Protein AF-A0A1G2KRT1-F1 (afdb_monomer)

InterPro domains:
  IPR014509 Inner membrane protein YjdF-like [PF09997] (25-161)

Sequence (162 aa):
MSCAIIKQRHHSCRTFYFNVFAETRTMHFPTKEKPTISTIGVMLGLLLGVHFIAVATDAYREIIWIDIPIHLLGGLIMGSAFLWYARRWLPKIRHESKRMVFILLLLGWTALLGVSFEFFEFSYDHLIATPYGWQKAQLGNADTMKDLLDDLLGGLLVLVIF

Foldseek 3Di:
DDDDDDDDDDDDDDPPPPPVPPPQDQDPQPCLDAQDPVNLVVLVVVLVVLVVVCVVVVVVVVVVCSLLVSLLSLLLSQLSVVRNCCVVPVVCCNGPPGPVVNLVVLLVSLLVVLVVVVVVQVCCCVVPCVVPVHDGPDPDDVSSVVSSVSSSNSSVVNSVND

Mean predicted aligned error: 10.06 Å

Radius of gyration: 24.12 Å; Cα contacts (8 Å, |Δi|>4): 143; chains: 1; bounding box: 70×46×64 Å

Solvent-accessible surface area (backbone atoms only — not comparable to full-atom values): 9349 Å² total; per-residue (Å²): 134,82,89,81,92,89,80,84,88,84,82,89,90,80,81,79,83,63,72,86,70,73,80,71,72,72,72,77,74,74,73,50,61,71,63,44,73,65,58,46,50,51,53,49,52,51,51,52,53,52,50,51,52,30,64,77,66,50,33,69,76,77,39,81,62,61,54,55,61,50,27,25,48,48,9,26,45,44,21,34,50,47,54,39,48,36,63,75,75,34,53,61,60,65,65,71,44,54,70,68,58,49,51,50,52,43,46,50,52,18,45,53,53,40,54,52,48,54,50,48,32,52,46,43,28,65,72,44,12,61,77,72,71,46,81,60,72,67,88,42,74,74,48,55,57,46,44,48,48,31,15,40,53,13,20,54,47,33,75,76,63,58

Structure (mmCIF, N/CA/C/O backbone):
data_AF-A0A1G2KRT1-F1
#
_entry.id   AF-A0A1G2KRT1-F1
#
loop_
_atom_site.group_PDB
_atom_site.id
_atom_site.type_symbol
_atom_site.label_atom_id
_atom_site.label_alt_id
_atom_site.label_comp_id
_atom_site.label_asym_id
_atom_site.label_entity_id
_atom_site.label_seq_id
_atom_site.pdbx_PDB_ins_code
_atom_site.Cartn_x
_atom_site.Cartn_y
_atom_site.Cartn_z
_atom_site.occupancy
_atom_site.B_iso_or_equiv
_atom_site.auth_seq_id
_atom_site.auth_comp_id
_atom_site.auth_asym_id
_atom_site.auth_atom_id
_atom_site.pdbx_PDB_model_num
ATOM 1 N N . MET A 1 1 ? -50.940 30.278 45.885 1.00 38.25 1 MET A N 1
ATOM 2 C CA . MET A 1 1 ? -49.886 31.097 45.249 1.00 38.25 1 MET A CA 1
ATOM 3 C C . MET A 1 1 ? -50.089 31.049 43.738 1.00 38.25 1 MET A C 1
ATOM 5 O O . MET A 1 1 ? -50.309 29.965 43.221 1.00 38.25 1 MET A O 1
ATOM 9 N N . SER A 1 2 ? -50.131 32.240 43.131 1.00 33.06 2 SER A N 1
ATOM 10 C CA . SER A 1 2 ? -50.197 32.691 41.720 1.00 33.06 2 SER A CA 1
ATOM 11 C C . SER A 1 2 ? -49.917 31.673 40.587 1.00 33.06 2 SER A C 1
ATOM 13 O O . SER A 1 2 ? -49.030 30.845 40.731 1.00 33.06 2 SER A O 1
ATOM 15 N N . CYS A 1 3 ? -50.712 31.616 39.496 1.00 29.11 3 CYS A N 1
ATOM 16 C CA . CYS A 1 3 ? -50.698 32.483 38.276 1.00 29.11 3 CYS A CA 1
ATOM 17 C C . CYS A 1 3 ? -49.359 32.353 37.496 1.00 29.11 3 CYS A C 1
ATOM 19 O O . CYS A 1 3 ? -48.329 32.527 38.128 1.00 29.11 3 CYS A O 1
ATOM 21 N N . ALA A 1 4 ? -49.203 32.078 36.188 1.00 40.69 4 ALA A N 1
ATOM 22 C CA . ALA A 1 4 ? -50.030 32.042 34.968 1.00 40.69 4 ALA A CA 1
ATOM 23 C C . ALA A 1 4 ? -49.302 31.164 33.895 1.00 40.69 4 ALA A C 1
ATOM 25 O O . ALA A 1 4 ? -48.088 31.017 33.967 1.00 40.69 4 ALA A O 1
ATOM 26 N N . ILE A 1 5 ? -49.993 30.394 33.038 1.00 43.25 5 ILE A N 1
ATOM 27 C CA . ILE A 1 5 ? -50.306 30.619 31.594 1.00 43.25 5 ILE A CA 1
ATOM 28 C C . ILE A 1 5 ? -49.118 30.980 30.671 1.00 43.25 5 ILE A C 1
ATOM 30 O O . ILE A 1 5 ? -48.457 31.983 30.900 1.00 43.25 5 ILE A O 1
ATOM 34 N N . ILE A 1 6 ? -48.977 30.209 29.570 1.00 36.84 6 ILE A N 1
ATOM 35 C CA . ILE A 1 6 ? -48.701 30.559 28.140 1.00 36.84 6 ILE A CA 1
ATOM 36 C C . ILE A 1 6 ? -47.965 29.352 27.497 1.00 36.84 6 ILE A C 1
ATOM 38 O O . ILE A 1 6 ? -47.044 28.829 28.102 1.00 36.84 6 ILE A O 1
ATOM 42 N N . LYS A 1 7 ? -48.182 28.841 26.276 1.00 37.03 7 LYS A N 1
ATOM 43 C CA . LYS A 1 7 ? -49.213 28.864 25.224 1.00 37.03 7 LYS A CA 1
ATOM 44 C C . LYS A 1 7 ? -48.624 27.998 24.079 1.00 37.03 7 LYS A C 1
ATOM 46 O O . LYS A 1 7 ? -47.452 28.148 23.775 1.00 37.03 7 LYS A O 1
ATOM 51 N N . GLN A 1 8 ? -49.455 27.165 23.439 1.00 37.16 8 GLN A N 1
ATOM 52 C CA . GLN A 1 8 ? -49.357 26.670 22.042 1.00 37.16 8 GLN A CA 1
ATOM 53 C C . GLN A 1 8 ? -48.142 25.816 21.606 1.00 37.16 8 GLN A C 1
ATOM 55 O O . GLN A 1 8 ? -47.006 26.254 21.546 1.00 37.16 8 GLN A O 1
ATOM 60 N N . ARG A 1 9 ? -48.387 24.534 21.289 1.00 40.78 9 ARG A N 1
ATOM 61 C CA . ARG A 1 9 ? -48.596 24.007 19.915 1.00 40.78 9 ARG A CA 1
ATOM 62 C C . ARG A 1 9 ? -47.456 24.338 18.943 1.00 40.78 9 ARG A C 1
ATOM 64 O O . ARG A 1 9 ? -47.491 25.386 18.326 1.00 40.78 9 ARG A O 1
ATOM 71 N N . HIS A 1 10 ? -46.599 23.351 18.687 1.00 36.69 10 HIS A N 1
ATOM 72 C CA . HIS A 1 10 ? -46.226 22.930 17.330 1.00 36.69 10 HIS A CA 1
ATOM 73 C C . HIS A 1 10 ? -45.806 21.452 17.374 1.00 36.69 10 HIS A C 1
ATOM 75 O O . HIS A 1 10 ? -44.652 21.104 17.609 1.00 36.69 10 HIS A O 1
ATOM 81 N N . HIS A 1 11 ? -46.788 20.568 17.188 1.00 41.34 11 HIS A N 1
ATOM 82 C CA . HIS A 1 11 ? -46.534 19.190 16.786 1.00 41.34 11 HIS A CA 1
ATOM 83 C C . HIS A 1 11 ? -46.047 19.163 15.332 1.00 41.34 11 HIS A C 1
ATOM 85 O O . HIS A 1 11 ? -46.501 19.953 14.508 1.00 41.34 11 HIS A O 1
ATOM 91 N N . SER A 1 12 ? -45.245 18.139 15.031 1.00 47.38 12 SER A N 1
ATOM 92 C CA . SER A 1 12 ? -45.216 17.461 13.731 1.00 47.38 12 SER A CA 1
ATOM 93 C C . SER A 1 12 ? -44.427 18.126 12.597 1.00 47.38 12 SER A C 1
ATOM 95 O O . SER A 1 12 ? -45.031 18.618 11.654 1.00 47.38 12 SER A O 1
ATOM 97 N N . CYS A 1 13 ? -43.085 18.053 12.637 1.00 37.62 13 CYS A N 1
ATOM 98 C CA . CYS A 1 13 ? -42.272 17.807 11.422 1.00 37.62 13 CYS A CA 1
ATOM 99 C C . CYS A 1 13 ? -40.768 17.527 11.682 1.00 37.62 13 CYS A C 1
ATOM 101 O O . CYS A 1 13 ? -39.912 18.015 10.949 1.00 37.62 13 CYS A O 1
ATOM 103 N N . ARG A 1 14 ? -40.381 16.789 12.737 1.00 36.84 14 ARG A N 1
ATOM 104 C CA . ARG A 1 14 ? -38.947 16.472 12.970 1.00 36.84 14 ARG A CA 1
ATOM 105 C C . ARG A 1 14 ? -38.623 15.040 13.385 1.00 36.84 14 ARG A C 1
ATOM 107 O O . ARG A 1 14 ? -37.474 14.746 13.690 1.00 36.84 14 ARG A O 1
ATOM 114 N N . THR A 1 15 ? -39.594 14.134 13.329 1.00 41.06 15 THR A N 1
ATOM 115 C CA . THR A 1 15 ? -39.438 12.776 13.880 1.00 41.06 15 THR A CA 1
ATOM 116 C C . THR A 1 15 ? -39.405 11.671 12.822 1.00 41.06 15 THR A C 1
ATOM 118 O O . THR A 1 15 ? -39.540 10.506 13.174 1.00 41.06 15 THR A O 1
ATOM 121 N N . PHE A 1 16 ? -39.215 12.003 11.537 1.00 38.75 16 PHE A N 1
ATOM 122 C CA . PHE A 1 16 ? -39.175 10.993 10.465 1.00 38.75 16 PHE A CA 1
ATOM 123 C C . PHE A 1 16 ? -37.789 10.773 9.832 1.00 38.75 16 PHE A C 1
ATOM 125 O O . PHE A 1 16 ? -37.562 9.736 9.226 1.00 38.75 16 PHE A O 1
ATOM 132 N N . TYR A 1 17 ? -36.819 11.670 10.042 1.00 37.38 17 TYR A N 1
ATOM 133 C CA . TYR A 1 17 ? -35.454 11.494 9.510 1.00 37.38 17 TYR A CA 1
ATOM 134 C C . TYR A 1 17 ? -34.442 10.936 10.524 1.00 37.38 17 TYR A C 1
ATOM 136 O O . TYR A 1 17 ? -33.309 10.643 10.157 1.00 37.38 17 TYR A O 1
ATOM 144 N N . PHE A 1 18 ? -34.833 10.747 11.788 1.00 38.56 18 PHE A N 1
ATOM 145 C CA . PHE A 1 18 ? -33.914 10.316 12.853 1.00 38.56 18 PHE A CA 1
ATOM 146 C C . PHE A 1 18 ? -33.992 8.829 13.227 1.00 38.56 18 PHE A C 1
ATOM 148 O O . PHE A 1 18 ? -33.171 8.366 14.012 1.00 38.56 18 PHE A O 1
ATOM 155 N N . ASN A 1 19 ? -34.911 8.061 12.634 1.00 34.38 19 ASN A N 1
ATOM 156 C CA . ASN A 1 19 ? -35.150 6.669 13.041 1.00 34.38 19 ASN A CA 1
ATOM 157 C C . ASN A 1 19 ? -34.517 5.605 12.128 1.00 34.38 19 ASN A C 1
ATOM 159 O O . ASN A 1 19 ? -34.630 4.425 12.427 1.00 34.38 19 ASN A O 1
ATOM 163 N N . VAL A 1 20 ? -33.786 5.987 11.071 1.00 42.75 20 VAL A N 1
ATOM 164 C CA . VAL A 1 20 ? -33.000 5.027 10.257 1.00 42.75 20 VAL A CA 1
ATOM 165 C C . VAL A 1 20 ? -31.581 4.809 10.821 1.00 42.75 20 VAL A C 1
ATOM 167 O O . VAL A 1 20 ? -30.892 3.872 10.439 1.00 42.75 20 VAL A O 1
ATOM 170 N N . PHE A 1 21 ? -31.134 5.627 11.783 1.00 45.91 21 PHE A N 1
ATOM 171 C CA . PHE A 1 21 ? -29.760 5.589 12.314 1.00 45.91 21 PHE A CA 1
ATOM 172 C C . PHE A 1 21 ? -29.647 5.235 13.806 1.00 45.91 21 PHE A C 1
ATOM 174 O O . PHE A 1 21 ? -28.546 5.299 14.356 1.00 45.91 21 PHE A O 1
ATOM 181 N N . ALA A 1 22 ? -30.755 4.876 14.459 1.00 40.44 22 ALA A N 1
ATOM 182 C CA . ALA A 1 22 ? -30.826 4.693 15.912 1.00 40.44 22 ALA A CA 1
ATOM 183 C C . ALA A 1 22 ? -30.476 3.277 16.405 1.00 40.44 22 ALA A C 1
ATOM 185 O O . ALA A 1 22 ? -30.554 3.018 17.601 1.00 40.44 22 ALA A O 1
ATOM 186 N N . GLU A 1 23 ? -30.037 2.374 15.526 1.00 43.69 23 GLU A N 1
ATOM 187 C CA . GLU A 1 23 ? -29.617 1.023 15.916 1.00 43.69 23 GLU A CA 1
ATOM 188 C C . GLU A 1 23 ? -28.115 0.823 15.688 1.00 43.69 23 GLU A C 1
ATOM 190 O O . GLU A 1 23 ? -27.640 -0.097 15.024 1.00 43.69 23 GLU A O 1
ATOM 195 N N . THR A 1 24 ? -27.316 1.744 16.227 1.00 48.59 24 THR A N 1
ATOM 196 C CA . THR A 1 24 ? -25.866 1.571 16.301 1.00 48.59 24 THR A CA 1
ATOM 197 C C . THR A 1 24 ? -25.556 0.627 17.452 1.00 48.59 24 THR A C 1
ATOM 199 O O . THR A 1 24 ? -25.358 1.070 18.583 1.00 48.59 24 THR A O 1
ATOM 202 N N . ARG A 1 25 ? -25.477 -0.681 17.167 1.00 53.25 25 ARG A N 1
ATOM 203 C CA . ARG A 1 25 ? -24.698 -1.589 18.018 1.00 53.25 25 ARG A CA 1
ATOM 204 C C . ARG A 1 25 ? -23.321 -0.959 18.198 1.00 53.25 25 ARG A C 1
ATOM 206 O O . ARG A 1 25 ? -22.596 -0.772 17.218 1.00 53.25 25 ARG A O 1
ATOM 213 N N . THR A 1 26 ? -22.974 -0.618 19.434 1.00 48.28 26 THR A N 1
ATOM 214 C CA . THR A 1 26 ? -21.586 -0.366 19.807 1.00 48.28 26 THR A CA 1
ATOM 215 C C . THR A 1 26 ? -20.787 -1.581 19.362 1.00 48.28 26 THR A C 1
ATOM 217 O O . THR A 1 26 ? -21.164 -2.731 19.604 1.00 48.28 26 THR A O 1
ATOM 220 N N . MET A 1 27 ? -19.750 -1.340 18.568 1.00 49.41 27 MET A N 1
ATOM 221 C CA . MET A 1 27 ? -19.078 -2.426 17.882 1.00 49.41 27 MET A CA 1
ATOM 222 C C . MET A 1 27 ? -18.187 -3.164 18.879 1.00 49.41 27 MET A C 1
ATOM 224 O O . MET A 1 27 ? -17.077 -2.736 19.191 1.00 49.41 27 MET A O 1
ATOM 228 N N . HIS A 1 28 ? -18.684 -4.287 19.392 1.00 49.28 28 HIS A N 1
ATOM 229 C CA . HIS A 1 28 ? -17.855 -5.276 20.059 1.00 49.28 28 HIS A CA 1
ATOM 230 C C . HIS A 1 28 ? -17.168 -6.097 18.964 1.00 49.28 28 HIS A C 1
ATOM 232 O O . HIS A 1 28 ? -17.716 -7.087 18.486 1.00 49.28 28 HIS A O 1
ATOM 238 N N . PHE A 1 29 ? -16.018 -5.622 18.479 1.00 54.03 29 PHE A N 1
ATOM 239 C CA . PHE A 1 29 ? -15.203 -6.397 17.543 1.00 54.03 29 PHE A CA 1
ATOM 240 C C . PHE A 1 29 ? -14.779 -7.704 18.232 1.00 54.03 29 PHE A C 1
ATOM 242 O O . PHE A 1 29 ? -14.092 -7.624 19.257 1.00 54.03 29 PHE A O 1
ATOM 249 N N . PRO A 1 30 ? -15.185 -8.883 17.723 1.00 46.28 30 PRO A N 1
ATOM 250 C CA . PRO A 1 30 ? -14.723 -10.155 18.256 1.00 46.28 30 PRO A CA 1
ATOM 251 C C . PRO A 1 30 ? -13.211 -10.225 18.046 1.00 46.28 30 PRO A C 1
ATOM 253 O O . PRO A 1 30 ? -12.725 -10.162 16.924 1.00 46.28 30 PRO A O 1
ATOM 256 N N . THR A 1 31 ? -12.458 -10.277 19.140 1.00 51.34 31 THR A N 1
ATOM 257 C CA . THR A 1 31 ? -10.996 -10.204 19.136 1.00 51.34 31 THR A CA 1
ATOM 258 C C . THR A 1 31 ? -10.390 -11.517 18.640 1.00 51.34 31 THR A C 1
ATOM 260 O O . THR A 1 31 ? -9.968 -12.344 19.451 1.00 51.34 31 THR A O 1
ATOM 263 N N . LYS A 1 32 ? -10.342 -11.726 17.323 1.00 60.66 32 LYS A N 1
ATOM 264 C CA . LYS A 1 32 ? -9.435 -12.702 16.707 1.00 60.66 32 LYS A CA 1
ATOM 265 C C . LYS A 1 32 ? -8.027 -12.105 16.720 1.00 60.66 32 LYS A C 1
ATOM 267 O O . LYS A 1 32 ? -7.570 -11.533 15.752 1.00 60.66 32 LYS A O 1
ATOM 272 N N . GLU A 1 33 ? -7.367 -12.166 17.873 1.00 75.25 33 GLU A N 1
ATOM 273 C CA . GLU A 1 33 ? -6.026 -11.597 18.074 1.00 75.25 33 GLU A CA 1
ATOM 274 C C . GLU A 1 33 ? -5.914 -10.104 17.684 1.00 75.25 33 GLU A C 1
ATOM 276 O O . GLU A 1 33 ? -6.888 -9.410 17.402 1.00 75.25 33 GLU A O 1
ATOM 281 N N . LYS A 1 34 ? -4.742 -9.500 17.857 1.00 83.62 34 LYS A N 1
ATOM 282 C CA . LYS A 1 34 ? -4.539 -8.064 17.629 1.00 83.62 34 LYS A CA 1
ATOM 283 C C . LYS A 1 34 ? -3.239 -7.896 16.857 1.00 83.62 34 LYS A C 1
ATOM 285 O O . LYS A 1 34 ? -2.266 -8.522 17.273 1.00 83.62 34 LYS A O 1
ATOM 290 N N . PRO A 1 35 ? -3.167 -7.030 15.828 1.00 90.62 35 PRO A N 1
ATOM 291 C CA . PRO A 1 35 ? -1.891 -6.772 15.192 1.00 90.62 35 PRO A CA 1
ATOM 292 C C . PRO A 1 35 ? -0.972 -6.117 16.225 1.00 90.62 35 PRO A C 1
ATOM 294 O O . PRO A 1 35 ? -1.324 -5.125 16.874 1.00 90.62 35 PRO A O 1
ATOM 297 N N . THR A 1 36 ? 0.188 -6.728 16.419 1.00 93.25 36 THR A N 1
ATOM 298 C CA . THR A 1 36 ? 1.280 -6.208 17.239 1.00 93.25 36 THR A CA 1
ATOM 299 C C . THR A 1 36 ? 2.323 -5.565 16.332 1.00 93.25 36 THR A C 1
ATOM 301 O O . THR A 1 36 ? 2.346 -5.797 15.124 1.00 93.25 36 THR A O 1
ATOM 304 N N . ILE A 1 37 ? 3.227 -4.769 16.905 1.00 93.81 37 ILE A N 1
ATOM 305 C CA . ILE A 1 37 ? 4.329 -4.200 16.122 1.00 93.81 37 ILE A CA 1
ATOM 306 C C . ILE A 1 37 ? 5.220 -5.300 15.524 1.00 93.81 37 ILE A C 1
ATOM 308 O O . ILE A 1 37 ? 5.692 -5.165 14.401 1.00 93.81 37 ILE A O 1
ATOM 312 N N . SER A 1 38 ? 5.381 -6.423 16.232 1.00 95.44 38 SER A N 1
ATOM 313 C CA . SER A 1 38 ? 6.145 -7.578 15.762 1.00 95.44 38 SER A CA 1
ATOM 314 C C . SER A 1 38 ? 5.477 -8.262 14.573 1.00 95.44 38 SER A C 1
ATOM 316 O O . SER A 1 38 ? 6.157 -8.550 13.596 1.00 95.44 38 SER A O 1
ATOM 318 N N . THR A 1 39 ? 4.155 -8.476 14.603 1.00 94.50 39 THR A N 1
ATOM 319 C CA . THR A 1 39 ? 3.440 -9.076 13.459 1.00 94.50 39 THR A CA 1
ATOM 320 C C . THR A 1 39 ? 3.510 -8.176 12.229 1.00 94.50 39 THR A C 1
ATOM 322 O O . THR A 1 39 ? 3.776 -8.664 11.137 1.00 94.50 39 THR A O 1
ATOM 325 N N . ILE A 1 40 ? 3.353 -6.858 12.411 1.00 96.94 40 ILE A N 1
ATOM 326 C CA . ILE A 1 40 ? 3.503 -5.874 11.328 1.00 96.94 40 ILE A CA 1
ATOM 327 C C . ILE A 1 40 ? 4.933 -5.911 10.771 1.00 96.94 40 ILE A C 1
ATOM 329 O O . ILE A 1 40 ? 5.115 -5.955 9.559 1.00 96.94 40 ILE A O 1
ATOM 333 N N . GLY A 1 41 ? 5.944 -5.946 11.644 1.00 97.62 41 GLY A N 1
ATOM 334 C CA . GLY A 1 41 ? 7.350 -6.023 11.247 1.00 97.62 41 GLY A CA 1
ATOM 335 C C . GLY A 1 41 ? 7.691 -7.295 10.467 1.00 97.62 41 GLY A C 1
ATOM 336 O O . GLY A 1 41 ? 8.406 -7.218 9.475 1.00 97.62 41 GLY A O 1
ATOM 337 N N . VAL A 1 42 ? 7.143 -8.450 10.861 1.00 97.25 42 VAL A N 1
ATOM 338 C CA . VAL A 1 42 ? 7.312 -9.713 10.121 1.00 97.25 42 VAL A CA 1
ATOM 339 C C . VAL A 1 42 ? 6.685 -9.619 8.732 1.00 97.25 42 VAL A C 1
ATOM 341 O O . VAL A 1 42 ? 7.338 -9.959 7.751 1.00 97.25 42 VAL A O 1
ATOM 344 N N . MET A 1 43 ? 5.450 -9.123 8.630 1.00 97.50 43 MET A N 1
ATOM 345 C CA . MET A 1 43 ? 4.772 -8.955 7.340 1.00 97.50 43 MET A CA 1
ATOM 346 C C . MET A 1 43 ? 5.531 -7.993 6.422 1.00 97.50 43 MET A C 1
ATOM 348 O O . MET A 1 43 ? 5.713 -8.294 5.247 1.00 97.50 43 MET A O 1
ATOM 352 N N . LEU A 1 44 ? 6.027 -6.876 6.965 1.00 97.88 44 LEU A N 1
ATOM 353 C CA . LEU A 1 44 ? 6.847 -5.924 6.219 1.00 97.88 44 LEU A CA 1
ATOM 354 C C . LEU A 1 44 ? 8.166 -6.552 5.757 1.00 97.88 44 LEU A C 1
ATOM 356 O O . LEU A 1 44 ? 8.545 -6.381 4.606 1.00 97.88 44 LEU A O 1
ATOM 360 N N . GLY A 1 45 ? 8.845 -7.310 6.621 1.00 97.88 45 GLY A N 1
ATOM 361 C CA . GLY A 1 45 ? 10.065 -8.028 6.249 1.00 97.88 45 GLY A CA 1
ATOM 362 C C . GLY A 1 45 ? 9.834 -9.032 5.116 1.00 97.88 45 GLY A C 1
ATOM 363 O O . GLY A 1 45 ? 10.643 -9.105 4.194 1.00 97.88 45 GLY A O 1
ATOM 364 N N . LEU A 1 46 ? 8.710 -9.757 5.147 1.00 97.25 46 LEU A N 1
ATOM 365 C CA . LEU A 1 46 ? 8.310 -10.662 4.066 1.00 97.25 46 LEU A CA 1
ATOM 366 C C . LEU A 1 46 ? 8.030 -9.903 2.764 1.00 97.25 46 LEU A C 1
ATOM 368 O O . LEU A 1 46 ? 8.565 -10.288 1.728 1.00 97.25 46 LEU A O 1
ATOM 372 N N . LEU A 1 47 ? 7.252 -8.816 2.820 1.00 97.56 47 LEU A N 1
ATOM 373 C CA . LEU A 1 47 ? 6.958 -7.980 1.652 1.00 97.56 47 LEU A CA 1
ATOM 374 C C . LEU A 1 47 ? 8.246 -7.452 1.017 1.00 97.56 47 LEU A C 1
ATOM 376 O O . LEU A 1 47 ? 8.455 -7.639 -0.176 1.00 97.56 47 LEU A O 1
ATOM 380 N N . LEU A 1 48 ? 9.134 -6.849 1.813 1.00 97.25 48 LEU A N 1
ATOM 381 C CA . LEU A 1 48 ? 10.395 -6.288 1.322 1.00 97.25 48 LEU A CA 1
ATOM 382 C C . LEU A 1 48 ? 11.319 -7.366 0.748 1.00 97.25 48 LEU A C 1
ATOM 384 O O . LEU A 1 48 ? 11.970 -7.132 -0.266 1.00 97.25 48 LEU A O 1
ATOM 388 N N . GLY A 1 49 ? 11.363 -8.549 1.369 1.00 97.44 49 GLY A N 1
ATOM 389 C CA . GLY A 1 49 ? 12.129 -9.682 0.857 1.00 97.44 49 GLY A CA 1
ATOM 390 C C . GLY A 1 49 ? 11.632 -10.148 -0.512 1.00 97.44 49 GLY A C 1
ATOM 391 O O . GLY A 1 49 ? 12.433 -10.311 -1.430 1.00 97.44 49 GLY A O 1
ATOM 392 N N . VAL A 1 50 ? 10.314 -10.314 -0.670 1.00 96.06 50 VAL A N 1
ATOM 393 C CA . VAL A 1 50 ? 9.702 -10.700 -1.951 1.00 96.06 50 VAL A CA 1
ATOM 394 C C . VAL A 1 50 ? 9.893 -9.605 -3.001 1.00 96.06 50 VAL A C 1
ATOM 396 O O . VAL A 1 50 ? 10.322 -9.916 -4.107 1.00 96.06 50 VAL A O 1
ATOM 399 N N . HIS A 1 51 ? 9.657 -8.338 -2.649 1.00 94.62 51 HIS A N 1
ATOM 400 C CA . HIS A 1 51 ? 9.857 -7.193 -3.540 1.00 94.62 51 HIS A CA 1
ATOM 401 C C . HIS A 1 51 ? 11.304 -7.113 -4.043 1.00 94.62 51 HIS A C 1
ATOM 403 O O . HIS A 1 51 ? 11.534 -7.010 -5.244 1.00 94.62 51 HIS A O 1
ATOM 409 N N . PHE A 1 52 ? 12.294 -7.241 -3.152 1.00 96.12 52 PHE A N 1
ATOM 410 C CA . PHE A 1 52 ? 13.706 -7.214 -3.538 1.00 96.12 52 PHE A CA 1
ATOM 411 C C . PHE A 1 52 ? 14.054 -8.327 -4.534 1.00 96.12 52 PHE A C 1
ATOM 413 O O . PHE A 1 52 ? 14.732 -8.076 -5.529 1.00 96.12 52 PHE A O 1
ATOM 420 N N . ILE A 1 53 ? 13.566 -9.550 -4.295 1.00 96.06 53 ILE A N 1
ATOM 421 C CA . ILE A 1 53 ? 13.757 -10.676 -5.219 1.00 96.06 53 ILE A CA 1
ATOM 422 C C . ILE A 1 53 ? 13.064 -10.391 -6.556 1.00 96.06 53 ILE A C 1
ATOM 424 O O . ILE A 1 53 ? 13.663 -10.619 -7.607 1.00 96.06 53 ILE A O 1
ATOM 428 N N . ALA A 1 54 ? 11.835 -9.872 -6.529 1.00 94.31 54 ALA A N 1
ATOM 429 C CA . ALA A 1 54 ? 11.060 -9.576 -7.726 1.00 94.31 54 ALA A CA 1
ATOM 430 C C . ALA A 1 54 ? 11.724 -8.500 -8.599 1.00 94.31 54 ALA A C 1
ATOM 432 O O . ALA A 1 54 ? 11.807 -8.676 -9.810 1.00 94.31 54 ALA A O 1
ATOM 433 N N . VAL A 1 55 ? 12.284 -7.444 -7.997 1.00 92.44 55 VAL A N 1
ATOM 434 C CA . VAL A 1 55 ? 13.080 -6.436 -8.717 1.00 92.44 55 VAL A CA 1
ATOM 435 C C . VAL A 1 55 ? 14.369 -7.048 -9.272 1.00 92.44 55 VAL A C 1
ATOM 437 O O . VAL A 1 55 ? 14.684 -6.861 -10.443 1.00 92.44 55 VAL A O 1
ATOM 440 N N . ALA A 1 56 ? 15.110 -7.817 -8.467 1.00 94.31 56 ALA A N 1
ATOM 441 C CA . ALA A 1 56 ? 16.389 -8.402 -8.881 1.00 94.31 56 ALA A CA 1
ATOM 442 C C . ALA A 1 56 ? 16.267 -9.430 -10.022 1.00 94.31 56 ALA A C 1
ATOM 444 O O . ALA A 1 56 ? 17.254 -9.715 -10.699 1.00 94.31 56 ALA A O 1
ATOM 445 N N . THR A 1 57 ? 15.077 -10.000 -10.213 1.00 94.12 57 THR A N 1
ATOM 446 C CA . THR A 1 57 ? 14.783 -11.016 -11.236 1.00 94.12 57 THR A CA 1
ATOM 447 C C . THR A 1 57 ? 13.868 -10.511 -12.352 1.00 94.12 57 THR A C 1
ATOM 449 O O . THR A 1 57 ? 13.491 -11.302 -13.205 1.00 94.12 57 THR A O 1
ATOM 452 N N . ASP A 1 58 ? 13.508 -9.221 -12.355 1.00 90.88 58 ASP A N 1
ATOM 453 C CA . ASP A 1 58 ? 12.531 -8.616 -13.282 1.00 90.88 58 ASP A CA 1
ATOM 454 C C . ASP A 1 58 ? 11.148 -9.312 -13.275 1.00 90.88 58 ASP A C 1
ATOM 456 O O . ASP A 1 58 ? 10.356 -9.223 -14.217 1.00 90.88 58 ASP A O 1
ATOM 460 N N . ALA A 1 59 ? 10.814 -9.993 -12.171 1.00 91.88 59 ALA A N 1
ATOM 461 C CA . ALA A 1 59 ? 9.603 -10.800 -12.038 1.00 91.88 59 ALA A CA 1
ATOM 462 C C . ALA A 1 59 ? 8.315 -9.977 -12.165 1.00 91.88 59 ALA A C 1
ATOM 464 O O . ALA A 1 59 ? 7.291 -10.524 -12.560 1.00 91.88 59 ALA A O 1
ATOM 465 N N . TYR A 1 60 ? 8.358 -8.673 -11.879 1.00 90.19 60 TYR A N 1
ATOM 466 C CA . TYR A 1 60 ? 7.226 -7.767 -12.099 1.00 90.19 60 TYR A CA 1
ATOM 467 C C . TYR A 1 60 ? 6.777 -7.714 -13.566 1.00 90.19 60 TYR A C 1
ATOM 469 O O . TYR A 1 60 ? 5.600 -7.505 -13.845 1.00 90.19 60 TYR A O 1
ATOM 477 N N . ARG A 1 61 ? 7.687 -7.957 -14.517 1.00 87.56 61 ARG A N 1
ATOM 478 C CA . ARG A 1 61 ? 7.377 -7.974 -15.955 1.00 87.56 61 ARG A CA 1
ATOM 479 C C . ARG A 1 61 ? 7.106 -9.377 -16.479 1.00 87.56 61 ARG A C 1
ATOM 481 O O . ARG A 1 61 ? 6.291 -9.547 -17.383 1.00 87.56 61 ARG A O 1
ATOM 488 N N . GLU A 1 62 ? 7.786 -10.377 -15.925 1.00 89.62 62 GLU A N 1
ATOM 489 C CA . GLU A 1 62 ? 7.671 -11.769 -16.374 1.00 89.62 62 GLU A CA 1
ATOM 490 C C . GLU A 1 62 ? 6.474 -12.503 -15.749 1.00 89.62 62 GLU A C 1
ATOM 492 O O . GLU A 1 62 ? 5.854 -13.360 -16.381 1.00 89.62 62 GLU A O 1
ATOM 497 N N . ILE A 1 63 ? 6.122 -12.158 -14.509 1.00 89.94 63 ILE A N 1
ATOM 498 C CA . ILE A 1 63 ? 5.094 -12.818 -13.703 1.00 89.94 63 ILE A CA 1
ATOM 499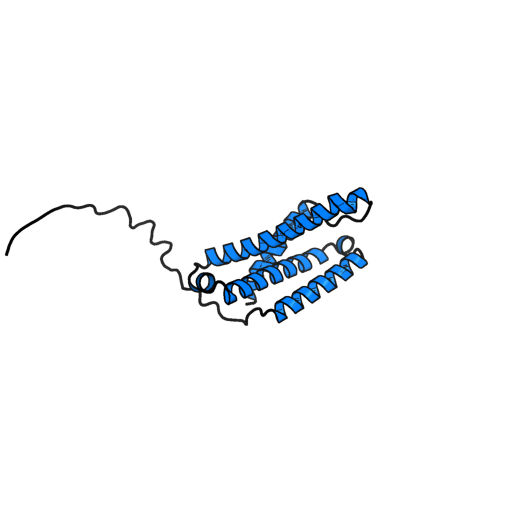 C C . ILE A 1 63 ? 4.014 -11.791 -13.352 1.00 89.94 63 ILE A C 1
ATOM 501 O O . ILE A 1 63 ? 3.927 -11.306 -12.230 1.00 89.94 63 ILE A O 1
ATOM 505 N N . ILE A 1 64 ? 3.133 -11.511 -14.314 1.00 79.50 64 ILE A N 1
ATOM 506 C CA . ILE A 1 64 ? 2.108 -10.443 -14.267 1.00 79.50 64 ILE A CA 1
ATOM 507 C C . ILE A 1 64 ? 1.147 -10.466 -13.062 1.00 79.50 64 ILE A C 1
ATOM 509 O O . ILE A 1 64 ? 0.357 -9.544 -12.881 1.00 79.50 64 ILE A O 1
ATOM 513 N N . TRP A 1 65 ? 1.123 -11.547 -12.278 1.00 90.19 65 TRP A N 1
ATOM 514 C CA . TRP A 1 65 ? 0.259 -11.664 -11.105 1.00 90.19 65 TRP A CA 1
ATOM 515 C C . TRP A 1 65 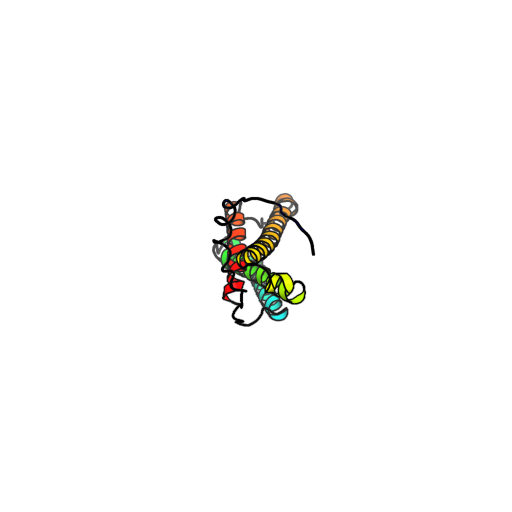? 0.991 -11.423 -9.787 1.00 90.19 65 TRP A C 1
ATOM 517 O O . TRP A 1 65 ? 0.295 -11.305 -8.787 1.00 90.19 65 TRP A O 1
ATOM 527 N N . ILE A 1 66 ? 2.334 -11.366 -9.757 1.00 93.00 66 ILE A N 1
ATOM 528 C CA . ILE A 1 66 ? 3.118 -11.224 -8.512 1.00 93.00 66 ILE A CA 1
ATOM 529 C C . ILE A 1 66 ? 2.834 -9.908 -7.789 1.00 93.00 66 ILE A C 1
ATOM 531 O O . ILE A 1 66 ? 2.949 -9.821 -6.571 1.00 93.00 66 ILE A O 1
ATOM 535 N N . ASP A 1 67 ? 2.411 -8.914 -8.550 1.00 93.06 67 ASP A N 1
ATOM 536 C CA . ASP A 1 67 ? 2.139 -7.573 -8.080 1.00 93.06 67 ASP A CA 1
ATOM 537 C C . ASP A 1 67 ? 0.884 -7.501 -7.190 1.00 93.06 67 ASP A C 1
ATOM 539 O O . ASP A 1 67 ? 0.903 -6.967 -6.083 1.00 93.06 67 ASP A O 1
ATOM 543 N N . ILE A 1 68 ? -0.163 -8.239 -7.576 1.00 95.69 68 ILE A N 1
ATOM 544 C CA . ILE A 1 68 ? -1.434 -8.352 -6.840 1.00 95.69 68 ILE A CA 1
ATOM 545 C C . ILE A 1 68 ? -1.235 -8.765 -5.364 1.00 95.69 68 ILE A C 1
ATOM 547 O O . ILE A 1 68 ? -1.707 -8.062 -4.469 1.00 95.69 68 ILE A O 1
ATOM 551 N N . PRO A 1 69 ? -0.583 -9.903 -5.031 1.00 96.19 69 PRO A N 1
ATOM 552 C CA . PRO A 1 69 ? -0.383 -10.294 -3.642 1.00 96.19 69 PRO A CA 1
ATOM 553 C C . PRO A 1 69 ? 0.562 -9.349 -2.892 1.00 96.19 69 PRO A C 1
ATOM 555 O O . PRO A 1 69 ? 0.453 -9.275 -1.668 1.00 96.19 69 PRO A O 1
ATOM 558 N N . ILE A 1 70 ? 1.461 -8.632 -3.578 1.00 96.38 70 ILE A N 1
ATOM 559 C CA . ILE A 1 70 ? 2.329 -7.630 -2.950 1.00 96.38 70 ILE A CA 1
ATOM 560 C C . ILE A 1 70 ? 1.497 -6.424 -2.510 1.00 96.38 70 ILE A C 1
ATOM 562 O O . ILE A 1 70 ? 1.583 -6.057 -1.338 1.00 96.38 70 ILE A O 1
ATOM 566 N N . HIS A 1 71 ? 0.626 -5.895 -3.372 1.00 97.69 71 HIS A N 1
ATOM 567 C CA . HIS A 1 71 ? -0.287 -4.798 -3.030 1.00 97.69 71 HIS A CA 1
ATOM 568 C C . HIS A 1 71 ? -1.335 -5.204 -1.989 1.00 97.69 71 HIS A C 1
ATOM 570 O O . HIS A 1 71 ? -1.513 -4.528 -0.976 1.00 97.69 71 HIS A O 1
ATOM 576 N N . LEU A 1 72 ? -1.940 -6.390 -2.107 1.00 98.31 72 LEU A N 1
ATOM 577 C CA . LEU A 1 72 ? -2.835 -6.908 -1.062 1.00 98.31 72 LEU A CA 1
ATOM 578 C C . LEU A 1 72 ? -2.128 -7.022 0.301 1.00 98.31 72 LEU A C 1
ATOM 580 O O . LEU A 1 72 ? -2.712 -6.684 1.337 1.00 98.31 72 LEU A O 1
ATOM 584 N N . LEU A 1 73 ? -0.874 -7.490 0.329 1.00 98.12 73 LEU A N 1
ATOM 585 C CA . LEU A 1 73 ? -0.082 -7.555 1.559 1.00 98.12 73 LEU A CA 1
ATOM 586 C C . LEU A 1 73 ? 0.306 -6.154 2.054 1.00 98.12 73 LEU A C 1
ATOM 588 O O . LEU A 1 73 ? 0.247 -5.910 3.260 1.00 98.12 73 LEU A O 1
ATOM 592 N N . GLY A 1 74 ? 0.648 -5.235 1.152 1.00 98.31 74 GLY A N 1
ATOM 593 C CA . GLY A 1 74 ? 0.919 -3.827 1.441 1.00 98.31 74 GLY A CA 1
ATOM 594 C C . GLY A 1 74 ? -0.272 -3.166 2.127 1.00 98.31 74 GLY A C 1
ATOM 595 O O . GLY A 1 74 ? -0.161 -2.709 3.267 1.00 98.31 74 GLY A O 1
ATOM 596 N N . GLY A 1 75 ? -1.447 -3.249 1.509 1.00 98.44 75 GLY A N 1
ATOM 597 C CA . GLY A 1 75 ? -2.719 -2.831 2.082 1.00 98.44 75 GLY A CA 1
ATOM 598 C C . GLY A 1 75 ? -3.001 -3.440 3.456 1.00 98.44 75 GLY A C 1
ATOM 599 O O . GLY A 1 75 ? -3.375 -2.732 4.398 1.00 98.44 75 GLY A O 1
ATOM 600 N N . LEU A 1 76 ? -2.767 -4.748 3.613 1.00 98.44 76 LEU A N 1
ATOM 601 C CA . LEU A 1 76 ? -2.949 -5.454 4.883 1.00 98.44 76 LEU A CA 1
ATOM 602 C C . LEU A 1 76 ? -1.9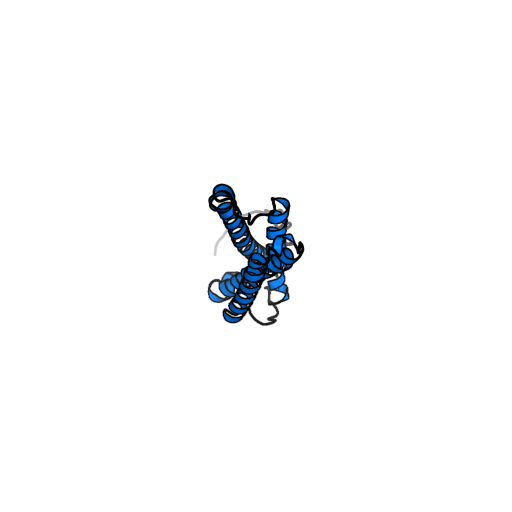95 -4.937 5.974 1.00 98.44 76 LEU A C 1
ATOM 604 O O . LEU A 1 76 ? -2.409 -4.764 7.126 1.00 98.44 76 LEU A O 1
ATOM 608 N N . ILE A 1 77 ? -0.736 -4.645 5.636 1.00 98.44 77 ILE A N 1
ATOM 609 C CA . ILE A 1 77 ? 0.245 -4.024 6.541 1.00 98.44 77 ILE A CA 1
ATOM 610 C C . ILE A 1 77 ? -0.226 -2.624 6.942 1.00 98.44 77 ILE A C 1
ATOM 612 O O . ILE A 1 77 ? -0.270 -2.312 8.136 1.00 98.44 77 ILE A O 1
ATOM 616 N N . MET A 1 78 ? -0.628 -1.798 5.973 1.00 98.44 78 MET A N 1
ATOM 617 C CA . MET A 1 78 ? -1.100 -0.429 6.201 1.00 98.44 78 MET A CA 1
ATOM 618 C C . MET A 1 78 ? -2.328 -0.405 7.118 1.00 98.44 78 MET A C 1
ATOM 620 O O . MET A 1 78 ? -2.353 0.333 8.106 1.00 98.44 78 MET A O 1
ATOM 624 N N . GLY A 1 79 ? -3.323 -1.256 6.857 1.00 97.88 79 GLY A N 1
ATOM 625 C CA . GLY A 1 79 ? -4.512 -1.356 7.700 1.00 97.88 79 GLY A CA 1
ATOM 626 C C . GLY A 1 79 ? -4.211 -1.935 9.091 1.00 97.88 79 GLY A C 1
ATOM 627 O O . GLY A 1 79 ? -4.776 -1.486 10.092 1.00 97.88 79 GLY A O 1
ATOM 628 N N . SER A 1 80 ? -3.267 -2.877 9.197 1.00 97.38 80 SER A N 1
ATOM 629 C CA . SER A 1 80 ? -2.806 -3.411 10.487 1.00 97.38 80 SER A CA 1
ATOM 630 C C . SER A 1 80 ? -2.108 -2.333 11.316 1.00 97.38 80 SER A C 1
ATOM 632 O O . SER A 1 80 ? -2.345 -2.230 12.523 1.00 97.38 80 SER A O 1
ATOM 634 N N . ALA A 1 81 ? -1.305 -1.484 10.668 1.00 97.31 81 ALA A N 1
ATOM 635 C CA . ALA A 1 81 ? -0.685 -0.319 11.285 1.00 97.31 81 ALA A CA 1
ATOM 636 C C . ALA A 1 81 ? -1.736 0.693 11.762 1.00 97.31 81 ALA A C 1
ATOM 638 O O . ALA A 1 81 ? -1.640 1.162 12.899 1.00 97.31 81 ALA A O 1
ATOM 639 N N . PHE A 1 82 ? -2.785 0.956 10.972 1.00 96.50 82 PHE A N 1
ATOM 640 C CA . PHE A 1 82 ? -3.915 1.777 11.413 1.00 96.50 82 PHE A CA 1
ATOM 641 C C . PHE A 1 82 ? -4.589 1.194 12.656 1.00 96.50 82 PHE A C 1
ATOM 643 O O . PHE A 1 82 ? -4.784 1.911 13.637 1.00 96.50 82 PHE A O 1
ATOM 650 N N . LEU A 1 83 ? -4.909 -0.106 12.667 1.00 94.12 83 LEU A N 1
ATOM 651 C CA . LEU A 1 83 ? -5.523 -0.737 13.838 1.00 94.12 83 LEU A CA 1
ATOM 652 C C . LEU A 1 83 ? -4.623 -0.657 15.071 1.00 94.12 83 LEU A C 1
ATOM 654 O O . LEU A 1 83 ? -5.114 -0.359 16.162 1.00 94.12 83 LEU A O 1
ATOM 658 N N . TRP A 1 84 ? -3.325 -0.921 14.922 1.00 94.38 84 TRP A N 1
ATOM 659 C CA . TRP A 1 84 ? -2.359 -0.808 16.012 1.00 94.38 84 TRP A CA 1
ATOM 660 C C . TRP A 1 84 ? -2.292 0.629 16.549 1.00 94.38 84 TRP A C 1
ATOM 662 O O . TRP A 1 84 ? -2.438 0.849 17.757 1.00 94.38 84 TRP A O 1
ATOM 672 N N . TYR A 1 85 ? -2.169 1.613 15.656 1.00 93.88 85 TYR A N 1
ATOM 673 C CA . TYR A 1 85 ? -2.088 3.030 15.998 1.00 93.88 85 TYR A CA 1
ATOM 674 C C . TYR A 1 85 ? -3.374 3.529 16.667 1.00 93.88 85 TYR A C 1
ATOM 676 O O . TYR A 1 85 ? -3.331 4.095 17.762 1.00 93.88 85 TYR A O 1
ATOM 684 N N . ALA A 1 86 ? -4.535 3.242 16.072 1.00 91.94 86 ALA A N 1
ATOM 685 C CA . ALA A 1 86 ? -5.833 3.647 16.595 1.00 91.94 86 ALA A CA 1
ATOM 686 C C . ALA A 1 86 ? -6.102 3.047 17.982 1.00 91.94 86 ALA A C 1
ATOM 688 O O . ALA A 1 86 ? -6.640 3.715 18.862 1.00 91.94 86 ALA A O 1
ATOM 689 N N . ARG A 1 87 ? -5.674 1.801 18.224 1.00 87.75 87 ARG A N 1
ATOM 690 C CA . ARG A 1 87 ? -5.773 1.155 19.542 1.00 87.75 87 ARG A CA 1
ATOM 691 C C . ARG A 1 87 ? -4.874 1.819 20.582 1.00 87.75 87 ARG A C 1
ATOM 693 O O . ARG A 1 87 ? -5.288 1.947 21.732 1.00 87.75 87 ARG A O 1
ATOM 700 N N . ARG A 1 88 ? -3.655 2.201 20.200 1.00 89.44 88 ARG A N 1
ATOM 701 C CA . ARG A 1 88 ? -2.647 2.734 21.123 1.00 89.44 88 ARG A CA 1
ATOM 702 C C . ARG A 1 88 ? -2.865 4.206 21.469 1.00 89.44 88 ARG A C 1
ATOM 704 O O . ARG A 1 88 ? -2.581 4.591 22.604 1.00 89.44 88 ARG A O 1
ATOM 711 N N . TRP A 1 89 ? -3.340 4.996 20.507 1.00 90.38 89 TRP A N 1
ATOM 712 C CA . TRP A 1 89 ? -3.344 6.460 20.585 1.00 90.38 89 TRP A CA 1
ATOM 713 C C . TRP A 1 89 ? -4.719 7.097 20.371 1.00 90.38 89 TRP A C 1
ATOM 715 O O . TRP A 1 89 ? -4.930 8.224 20.806 1.00 90.38 89 TRP A O 1
ATOM 725 N N . LEU A 1 90 ? -5.676 6.387 19.763 1.00 89.06 90 LEU A N 1
ATOM 726 C CA . LEU A 1 90 ? -7.013 6.910 19.450 1.00 89.06 90 LEU A CA 1
ATOM 727 C C . LEU A 1 90 ? -8.143 6.027 20.029 1.00 89.06 90 LEU A C 1
ATOM 729 O O . LEU A 1 90 ? -9.077 5.661 19.305 1.00 89.06 90 LEU A O 1
ATOM 733 N N . PRO A 1 91 ? -8.119 5.682 21.335 1.00 80.25 91 PRO A N 1
ATOM 734 C CA . PRO A 1 91 ? -9.067 4.727 21.913 1.00 80.25 91 PRO A CA 1
ATOM 735 C C . PRO A 1 91 ? -10.530 5.167 21.753 1.00 80.25 91 PRO A C 1
ATOM 737 O O . PRO A 1 91 ? -11.392 4.328 21.500 1.00 80.25 91 PRO A O 1
ATOM 740 N N . LYS A 1 92 ? -10.813 6.476 21.806 1.00 79.12 92 LYS A N 1
ATOM 741 C CA . LYS A 1 92 ? -12.163 7.019 21.577 1.00 79.12 92 LYS A CA 1
ATOM 742 C C . LYS A 1 92 ? -12.679 6.722 20.172 1.00 79.12 92 LYS A C 1
ATOM 744 O O . LYS A 1 92 ? -13.807 6.271 20.021 1.00 79.12 92 LYS A O 1
ATOM 749 N N . ILE A 1 93 ? -11.839 6.887 19.146 1.00 76.38 93 ILE A N 1
ATOM 750 C CA . ILE A 1 93 ? -12.218 6.567 17.763 1.00 76.38 93 ILE A CA 1
ATOM 751 C C . ILE A 1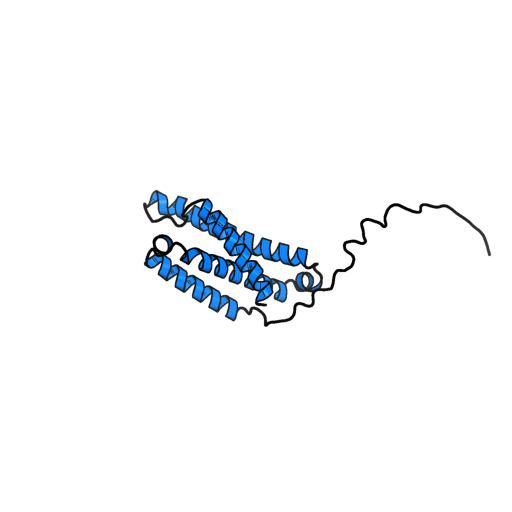 93 ? -12.556 5.084 17.658 1.00 76.38 93 ILE A C 1
ATOM 753 O O . ILE A 1 93 ? -13.561 4.730 17.062 1.00 76.38 93 ILE A O 1
ATOM 757 N N . ARG A 1 94 ? -11.796 4.196 18.294 1.00 72.50 94 ARG A N 1
ATOM 758 C CA . ARG A 1 94 ? -12.109 2.765 18.255 1.00 72.50 94 ARG A CA 1
ATOM 759 C C . ARG A 1 94 ? -13.427 2.400 18.954 1.00 72.50 94 ARG A C 1
ATOM 761 O O . ARG A 1 94 ? -14.151 1.551 18.444 1.00 72.50 94 ARG A O 1
ATOM 768 N N . HIS A 1 95 ? -13.694 2.962 20.132 1.00 72.94 95 HIS A N 1
ATOM 769 C CA . HIS A 1 95 ? -14.808 2.527 20.984 1.00 72.94 95 HIS A CA 1
ATOM 770 C C . HIS A 1 95 ? -16.124 3.260 20.712 1.00 72.94 95 HIS A C 1
ATOM 772 O O . HIS A 1 95 ? -17.191 2.679 20.899 1.00 72.94 95 HIS A O 1
ATOM 778 N N . GLU A 1 96 ? -16.051 4.513 20.269 1.00 75.19 96 GLU A N 1
ATOM 779 C CA . GLU A 1 96 ? -17.210 5.406 20.170 1.00 75.19 96 GLU A CA 1
ATOM 780 C C . GLU A 1 96 ? -17.600 5.706 18.715 1.00 75.19 96 GLU A C 1
ATOM 782 O O . GLU A 1 96 ? -18.704 6.192 18.464 1.00 75.19 96 GLU A O 1
ATOM 787 N N . SER A 1 97 ? -16.735 5.415 17.732 1.00 78.88 97 SER A N 1
ATOM 788 C CA . SER A 1 97 ? -17.083 5.670 16.332 1.00 78.88 97 SER A CA 1
ATOM 789 C C . SER A 1 97 ? -18.097 4.662 15.792 1.00 78.88 97 SER A C 1
ATOM 791 O O . SER A 1 97 ? -18.096 3.467 16.102 1.00 78.88 97 SER A O 1
ATOM 793 N N . LYS A 1 98 ? -18.978 5.158 14.919 1.00 87.62 98 LYS A N 1
ATOM 794 C CA . LYS A 1 98 ? -19.872 4.302 14.139 1.00 87.62 98 LYS A CA 1
ATOM 795 C C . LYS A 1 98 ? -19.040 3.435 13.197 1.00 87.62 98 LYS A C 1
ATOM 797 O O . LYS A 1 98 ? -18.072 3.913 12.610 1.00 87.62 98 LYS A O 1
ATOM 802 N N . ARG A 1 99 ? -19.486 2.198 12.958 1.00 86.25 99 ARG A N 1
ATOM 803 C CA . ARG A 1 99 ? -18.782 1.231 12.098 1.00 86.25 99 ARG A CA 1
ATOM 804 C C . AR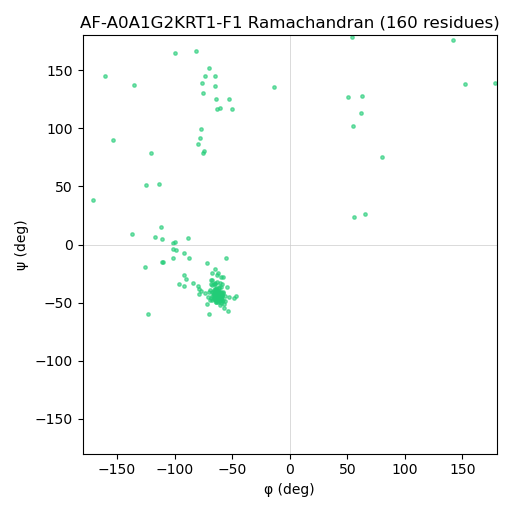G A 1 99 ? -18.357 1.788 10.748 1.00 86.25 99 ARG A C 1
ATOM 806 O O . ARG A 1 99 ? -17.212 1.606 10.357 1.00 86.25 99 ARG A O 1
ATOM 813 N N . MET A 1 100 ? -19.257 2.496 10.074 1.00 89.56 100 MET A N 1
ATOM 814 C CA . MET A 1 100 ? -18.953 3.078 8.770 1.00 89.56 100 MET A CA 1
ATOM 815 C C . MET A 1 100 ? -17.851 4.142 8.851 1.00 89.56 100 MET A C 1
ATOM 817 O O . MET A 1 100 ? -16.968 4.167 8.007 1.00 89.56 100 MET A O 1
ATOM 821 N N . VAL A 1 101 ? -17.851 4.977 9.896 1.00 91.69 101 VAL A N 1
ATOM 822 C CA . VAL A 1 101 ? -16.814 6.004 10.096 1.00 91.69 101 VAL A CA 1
ATOM 823 C C . VAL A 1 101 ? -15.456 5.348 10.325 1.00 91.69 101 VAL A C 1
ATOM 825 O O . VAL A 1 101 ? -14.473 5.762 9.726 1.00 91.69 101 VAL A O 1
ATOM 828 N N . PHE A 1 102 ? -15.402 4.291 11.138 1.00 91.38 102 PHE A N 1
ATOM 829 C CA . PHE A 1 102 ? -14.164 3.549 11.368 1.00 91.38 102 PHE A CA 1
ATOM 830 C C . PHE A 1 102 ? -13.606 2.928 10.080 1.00 91.38 102 PHE A C 1
ATOM 832 O O . PHE A 1 102 ? -12.413 3.041 9.815 1.00 91.38 102 PHE A O 1
ATOM 839 N N . ILE A 1 103 ? -14.470 2.313 9.264 1.00 94.50 103 ILE A N 1
ATOM 840 C CA . ILE A 1 103 ? -14.084 1.727 7.971 1.00 94.50 103 ILE A CA 1
ATOM 841 C C . ILE A 1 103 ? -13.583 2.811 7.010 1.00 94.50 103 ILE A C 1
ATOM 843 O O . ILE A 1 103 ? -12.565 2.611 6.360 1.00 94.50 103 ILE A O 1
ATOM 847 N N . LEU A 1 104 ? -14.244 3.970 6.948 1.00 96.50 104 LEU A N 1
ATOM 848 C CA . LEU A 1 104 ? -13.793 5.087 6.112 1.00 96.50 104 LEU A CA 1
ATOM 849 C C . LEU A 1 104 ? -12.437 5.641 6.563 1.00 96.50 104 LEU A C 1
ATOM 851 O O . LEU A 1 104 ? -11.620 5.981 5.717 1.00 96.50 104 LEU A O 1
ATOM 855 N N . LEU A 1 105 ? -12.172 5.708 7.871 1.00 96.00 105 LEU A N 1
ATOM 856 C CA . LEU A 1 105 ? -10.862 6.116 8.389 1.00 96.00 105 LEU A CA 1
ATOM 857 C C . LEU A 1 105 ? -9.769 5.093 8.059 1.00 96.00 105 LEU A C 1
ATOM 859 O O . LEU A 1 105 ? -8.674 5.490 7.676 1.00 96.00 105 LEU A O 1
ATOM 863 N N . LEU A 1 106 ? -10.074 3.798 8.174 1.00 96.56 106 LEU A N 1
ATOM 864 C CA . LEU A 1 106 ? -9.175 2.715 7.772 1.00 96.56 106 LEU A CA 1
ATOM 865 C C . LEU A 1 106 ? -8.849 2.802 6.275 1.00 96.56 106 LEU A C 1
ATOM 867 O O . LEU A 1 106 ? -7.682 2.833 5.906 1.00 96.56 106 LEU A O 1
ATOM 871 N N . LEU A 1 107 ? -9.873 2.889 5.424 1.00 98.12 107 LEU A N 1
ATOM 872 C CA . LEU A 1 107 ? -9.704 3.012 3.977 1.00 98.12 107 LEU A CA 1
ATOM 873 C C . LEU A 1 107 ? -8.972 4.299 3.599 1.00 98.12 107 LEU A C 1
ATOM 875 O O . LEU A 1 107 ? -8.112 4.265 2.734 1.00 98.12 107 LEU A O 1
ATOM 879 N N . GLY A 1 108 ? -9.271 5.421 4.257 1.00 98.25 108 GLY A N 1
ATOM 880 C CA . GLY A 1 108 ? -8.579 6.687 4.028 1.00 98.25 108 GLY A CA 1
ATOM 881 C C . GLY A 1 108 ? -7.101 6.628 4.417 1.00 98.25 108 GLY A C 1
ATOM 882 O O . GLY A 1 108 ? -6.262 7.164 3.701 1.00 98.25 108 GLY A O 1
ATOM 883 N N . TRP A 1 109 ? -6.769 5.939 5.512 1.00 98.19 109 TRP A N 1
ATOM 884 C CA . TRP A 1 109 ? -5.385 5.675 5.903 1.00 98.19 109 TRP A CA 1
ATOM 885 C C . TRP A 1 109 ? -4.654 4.827 4.859 1.00 98.19 109 TRP A C 1
ATOM 887 O O . TRP A 1 109 ? -3.563 5.190 4.428 1.00 98.19 109 TRP A O 1
ATOM 897 N N . THR A 1 110 ? -5.265 3.719 4.435 1.00 98.56 110 THR A N 1
ATOM 898 C CA . THR A 1 110 ? -4.692 2.838 3.413 1.00 98.56 110 THR A CA 1
ATOM 899 C C . THR A 1 110 ? -4.538 3.563 2.075 1.00 98.56 110 THR A C 1
ATOM 901 O O . THR A 1 110 ? -3.457 3.530 1.503 1.00 98.56 110 THR A O 1
ATOM 904 N N . ALA A 1 111 ? -5.557 4.307 1.628 1.00 98.56 111 ALA A N 1
ATOM 905 C CA . ALA A 1 111 ? -5.508 5.106 0.403 1.00 98.56 111 ALA A CA 1
ATOM 906 C C . ALA A 1 111 ? -4.379 6.140 0.434 1.00 98.56 111 ALA A C 1
ATOM 908 O O . ALA A 1 111 ? -3.674 6.308 -0.553 1.00 98.56 111 ALA A O 1
ATOM 9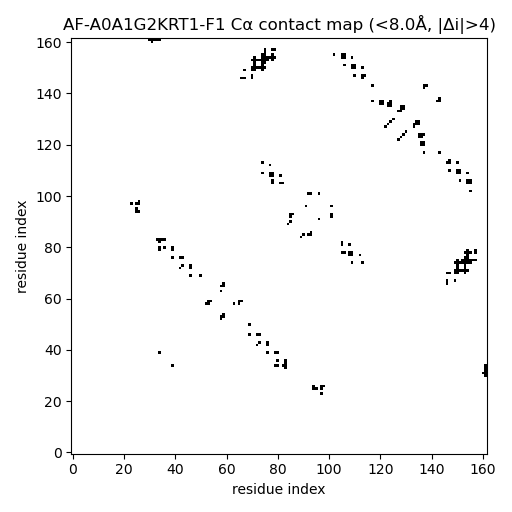09 N N . LEU A 1 112 ? -4.202 6.839 1.560 1.00 98.62 112 LEU A N 1
ATOM 910 C CA . LEU A 1 112 ? -3.155 7.847 1.700 1.00 98.62 112 LEU A CA 1
ATOM 911 C C . LEU A 1 112 ? -1.762 7.239 1.501 1.00 98.62 112 LEU A C 1
ATOM 913 O O . LEU A 1 112 ? -0.928 7.839 0.826 1.00 98.62 112 LEU A O 1
ATOM 917 N N . LEU A 1 113 ? -1.511 6.065 2.084 1.00 98.38 113 LEU A N 1
ATOM 918 C CA . LEU A 1 113 ? -0.227 5.378 1.963 1.00 98.38 113 LEU A CA 1
ATOM 919 C C . LEU A 1 113 ? -0.033 4.750 0.577 1.00 98.38 113 LEU A C 1
ATOM 921 O O . LEU A 1 113 ? 1.047 4.924 0.021 1.00 98.38 113 LEU A O 1
ATOM 925 N N . GLY A 1 114 ? -1.063 4.124 -0.001 1.00 98.12 114 GLY A N 1
ATOM 926 C CA . GLY A 1 114 ? -1.023 3.597 -1.372 1.00 98.12 114 GLY A CA 1
ATOM 927 C C . GLY A 1 114 ? -0.742 4.696 -2.398 1.00 98.12 114 GLY A C 1
ATOM 928 O O . GLY A 1 114 ? 0.240 4.636 -3.125 1.00 98.12 114 GLY A O 1
ATOM 929 N N . VAL A 1 115 ? -1.488 5.807 -2.359 1.00 98.50 115 VAL A N 1
ATOM 930 C CA . VAL A 1 115 ? -1.233 6.975 -3.228 1.00 98.50 115 VAL A CA 1
ATOM 931 C C . VAL A 1 115 ? 0.165 7.559 -3.008 1.00 98.50 115 VAL A C 1
ATOM 933 O O . VAL A 1 115 ? 0.804 8.010 -3.957 1.00 98.50 115 VAL A O 1
ATOM 936 N N . SER A 1 116 ? 0.665 7.562 -1.769 1.00 98.31 116 SER A N 1
ATOM 937 C CA . SER A 1 116 ? 2.037 8.011 -1.498 1.00 98.31 116 SER A CA 1
ATOM 938 C C . SER A 1 116 ? 3.079 7.091 -2.143 1.00 98.31 116 SER A C 1
ATOM 940 O O . SER A 1 116 ? 4.125 7.582 -2.564 1.00 98.31 116 SER A O 1
ATOM 942 N N . PHE A 1 117 ? 2.802 5.788 -2.231 1.00 97.44 117 PHE A N 1
ATOM 943 C CA . PHE A 1 117 ? 3.664 4.819 -2.901 1.00 97.44 117 PHE A CA 1
ATOM 944 C C . PHE A 1 117 ? 3.636 5.002 -4.425 1.00 97.44 117 PHE A C 1
ATOM 946 O O . PHE A 1 117 ? 4.691 5.151 -5.029 1.00 97.44 117 PHE A O 1
ATOM 953 N N . GLU A 1 118 ? 2.457 5.179 -5.022 1.00 97.88 118 GLU A N 1
ATOM 954 C CA . GLU A 1 118 ? 2.325 5.513 -6.450 1.00 97.88 118 GLU A CA 1
ATOM 955 C C . GLU A 1 118 ? 3.062 6.807 -6.820 1.00 97.88 118 GLU A C 1
ATOM 957 O O . GLU A 1 118 ? 3.735 6.900 -7.847 1.00 97.88 118 GLU A O 1
ATOM 962 N N . PHE A 1 119 ? 2.995 7.832 -5.962 1.00 98.19 119 PHE A N 1
ATOM 963 C CA . PHE A 1 119 ? 3.780 9.048 -6.172 1.00 98.19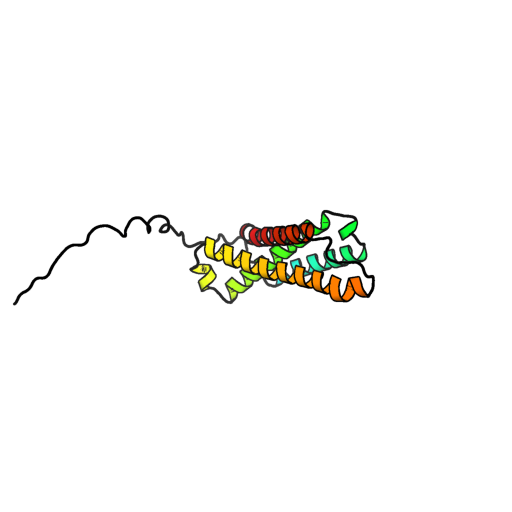 119 PHE A CA 1
ATOM 964 C C . PHE A 1 119 ? 5.284 8.809 -6.072 1.00 98.19 119 PHE A C 1
ATOM 966 O O . PHE A 1 119 ? 6.049 9.488 -6.764 1.00 98.19 119 PHE A O 1
ATOM 973 N N . PHE A 1 120 ? 5.722 7.885 -5.217 1.00 97.06 120 PHE A N 1
ATOM 974 C CA . PHE A 1 120 ? 7.121 7.490 -5.143 1.00 97.06 120 PHE A CA 1
ATOM 975 C C . PHE A 1 120 ? 7.566 6.818 -6.447 1.00 97.06 120 PHE A C 1
ATOM 977 O O . PHE A 1 120 ? 8.584 7.234 -7.002 1.00 97.06 120 PHE A O 1
ATOM 984 N N . GLU A 1 121 ? 6.789 5.876 -6.981 1.00 96.25 121 GLU A N 1
ATOM 985 C CA . GLU A 1 121 ? 7.096 5.219 -8.255 1.00 96.25 121 GLU A CA 1
ATOM 986 C C . GLU A 1 121 ? 7.117 6.204 -9.423 1.00 96.25 121 GLU A C 1
ATOM 988 O O . GLU A 1 121 ? 8.088 6.253 -10.178 1.00 96.25 121 GLU A O 1
ATOM 993 N N . PHE A 1 122 ? 6.108 7.073 -9.511 1.00 97.50 122 PHE A N 1
ATOM 994 C CA . PHE A 1 122 ? 6.067 8.146 -10.502 1.00 97.50 122 PHE A CA 1
ATOM 995 C C . PHE A 1 122 ? 7.297 9.055 -10.418 1.00 97.50 122 PHE A C 1
ATOM 997 O O . PHE A 1 122 ? 7.900 9.421 -11.431 1.00 97.50 122 PHE A O 1
ATOM 1004 N N . SER A 1 123 ? 7.686 9.430 -9.197 1.00 97.88 123 SER A N 1
ATOM 1005 C CA . SER A 1 123 ? 8.851 10.286 -8.972 1.00 97.88 123 SER A CA 1
ATOM 1006 C C . SER A 1 123 ? 10.144 9.579 -9.371 1.00 97.88 123 SER A C 1
ATOM 1008 O O . SER A 1 123 ? 10.995 10.195 -10.010 1.00 97.88 123 SER A O 1
ATOM 1010 N N . TYR A 1 124 ? 10.288 8.294 -9.043 1.00 97.00 124 TYR A N 1
ATOM 1011 C CA . TYR A 1 124 ? 11.407 7.468 -9.492 1.00 97.00 124 TYR A CA 1
ATOM 1012 C C . TYR A 1 124 ? 11.459 7.403 -11.025 1.00 97.00 124 TYR A C 1
ATOM 1014 O O . TYR A 1 124 ? 12.509 7.666 -11.615 1.00 97.00 124 TYR A O 1
ATOM 1022 N N . ASP A 1 125 ? 10.328 7.168 -11.686 1.00 97.00 125 ASP A N 1
ATOM 1023 C CA . ASP A 1 125 ? 10.255 7.075 -13.143 1.00 97.00 125 ASP A CA 1
ATOM 1024 C C . ASP A 1 125 ? 10.638 8.370 -13.847 1.00 97.00 125 ASP A C 1
ATOM 1026 O O . ASP A 1 125 ? 11.338 8.359 -14.869 1.00 97.00 125 ASP A O 1
ATOM 1030 N N . HIS A 1 126 ? 10.177 9.494 -13.304 1.00 97.06 126 HIS A N 1
ATOM 1031 C CA . HIS A 1 126 ? 10.393 10.807 -13.887 1.00 97.06 126 HIS A CA 1
ATOM 1032 C C . HIS A 1 126 ? 11.797 11.354 -13.609 1.00 97.06 126 HIS A C 1
ATOM 1034 O O . HIS A 1 126 ? 12.424 11.918 -14.505 1.00 97.06 126 HIS A O 1
ATOM 1040 N N . LEU A 1 127 ? 12.296 11.193 -12.382 1.00 97.69 127 LEU A N 1
ATOM 1041 C CA . LEU A 1 127 ? 13.551 11.803 -11.936 1.00 97.69 127 LEU A CA 1
ATOM 1042 C C . LEU A 1 127 ? 14.768 10.899 -12.152 1.00 97.69 127 LEU A C 1
ATOM 1044 O O . LEU A 1 127 ? 15.881 11.411 -12.267 1.00 97.69 127 LEU A O 1
ATOM 1048 N N . ILE A 1 128 ? 14.576 9.577 -12.190 1.00 96.69 128 ILE A N 1
ATOM 1049 C CA . ILE A 1 128 ? 15.668 8.598 -12.223 1.00 96.69 128 ILE A CA 1
ATOM 1050 C C . ILE A 1 128 ? 15.545 7.691 -13.451 1.00 96.69 128 ILE A C 1
ATOM 1052 O O . ILE A 1 128 ? 16.433 7.694 -14.303 1.00 96.69 128 ILE A O 1
ATOM 1056 N N . ALA A 1 129 ? 14.447 6.949 -13.603 1.00 96.12 129 ALA A N 1
ATOM 1057 C CA . ALA A 1 129 ? 14.389 5.913 -14.630 1.00 96.12 129 ALA A CA 1
ATOM 1058 C C . ALA A 1 129 ? 14.479 6.476 -16.052 1.00 96.12 129 ALA A C 1
ATOM 1060 O O . ALA A 1 129 ? 15.309 6.044 -16.849 1.00 96.12 129 ALA A O 1
ATOM 1061 N N . THR A 1 130 ? 13.677 7.495 -16.361 1.00 95.38 130 THR A N 1
ATOM 1062 C CA . THR A 1 130 ? 13.656 8.091 -17.702 1.00 95.38 130 THR A CA 1
ATOM 1063 C C . THR A 1 130 ? 14.965 8.821 -18.045 1.00 95.38 130 THR A C 1
ATOM 1065 O O . THR A 1 130 ? 15.499 8.561 -19.124 1.00 95.38 130 THR A O 1
ATOM 1068 N N . PRO A 1 131 ? 15.536 9.686 -17.177 1.00 97.12 131 PRO A N 1
ATOM 1069 C CA . PRO A 1 131 ? 16.780 10.395 -17.494 1.00 97.12 131 PRO A CA 1
ATOM 1070 C C . PRO A 1 131 ? 18.013 9.494 -17.624 1.00 97.12 131 PRO A C 1
ATOM 1072 O O . PRO A 1 131 ? 18.884 9.780 -18.443 1.00 97.12 131 PRO A O 1
ATOM 1075 N N . TYR A 1 132 ? 18.095 8.416 -16.837 1.00 96.31 132 TYR A N 1
ATOM 1076 C CA . TYR A 1 132 ? 19.256 7.516 -16.826 1.00 96.31 132 TYR A CA 1
ATOM 1077 C C . TYR A 1 132 ? 19.047 6.232 -17.643 1.00 96.31 132 TYR A C 1
ATOM 1079 O O . TYR A 1 132 ? 19.935 5.381 -17.683 1.00 96.31 132 TYR A O 1
ATOM 1087 N N . GLY A 1 133 ? 17.894 6.085 -18.306 1.00 93.50 133 GLY A N 1
ATOM 1088 C CA . GLY A 1 133 ? 17.551 4.893 -19.082 1.00 93.50 133 GLY A CA 1
ATOM 1089 C C . GLY A 1 133 ? 17.401 3.632 -18.228 1.00 93.50 133 GLY A C 1
ATOM 1090 O O . GLY A 1 133 ? 17.645 2.533 -18.723 1.00 93.50 133 GLY A O 1
ATOM 1091 N N . TRP A 1 134 ? 17.052 3.775 -16.946 1.00 93.62 134 TR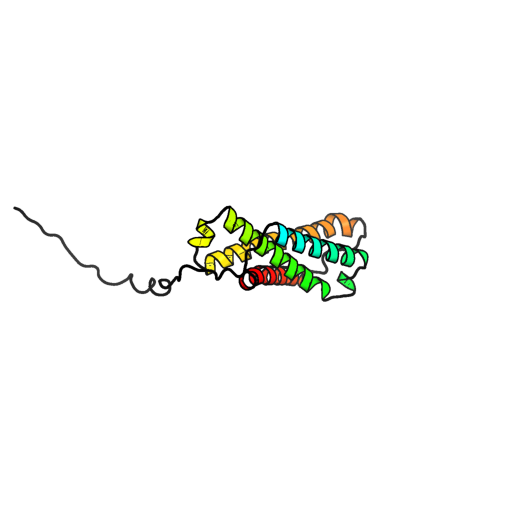P A N 1
ATOM 1092 C CA . TRP A 1 134 ? 16.765 2.632 -16.082 1.00 93.62 134 TRP A CA 1
ATOM 1093 C C . TRP A 1 134 ? 15.340 2.132 -16.304 1.00 93.62 134 TRP A C 1
ATOM 1095 O O . TRP A 1 134 ? 14.496 2.789 -16.919 1.00 93.62 134 TRP A O 1
ATOM 1105 N N . GLN A 1 135 ? 15.074 0.936 -15.790 1.00 91.00 135 GLN A N 1
ATOM 1106 C CA . GLN A 1 135 ? 13.742 0.360 -15.820 1.00 91.00 135 GLN A CA 1
ATOM 1107 C C . GLN A 1 135 ? 12.778 1.196 -14.978 1.00 91.00 135 GLN A C 1
ATOM 1109 O O . GLN A 1 135 ? 13.110 1.610 -13.866 1.00 91.00 135 GLN A O 1
ATOM 1114 N N . LYS A 1 136 ? 11.587 1.415 -15.538 1.00 93.19 136 LYS A N 1
ATOM 1115 C CA . LYS A 1 136 ? 10.478 2.116 -14.890 1.00 93.19 136 LYS A CA 1
ATOM 1116 C C . LYS A 1 136 ? 9.782 1.226 -13.866 1.00 93.19 136 LYS A C 1
ATOM 1118 O O . LYS A 1 136 ? 9.578 0.049 -14.158 1.00 93.19 136 LYS A O 1
ATOM 1123 N N . ALA A 1 137 ? 9.426 1.791 -12.723 1.00 92.94 137 ALA A N 1
ATOM 1124 C CA . ALA A 1 137 ? 8.606 1.163 -11.703 1.00 92.94 137 ALA A CA 1
ATOM 1125 C C . ALA A 1 137 ? 7.147 1.063 -12.166 1.00 92.94 137 ALA A C 1
ATOM 1127 O O . ALA A 1 137 ? 6.624 -0.043 -12.217 1.00 92.94 137 ALA A O 1
ATOM 1128 N N . GLN A 1 138 ? 6.539 2.159 -12.640 1.00 91.69 138 GLN A N 1
ATOM 1129 C CA . GLN A 1 138 ? 5.138 2.117 -13.061 1.00 91.69 138 GLN A CA 1
ATOM 1130 C C . GLN A 1 138 ? 4.983 1.409 -14.413 1.00 91.69 138 GLN A C 1
ATOM 1132 O O . GLN A 1 138 ? 5.629 1.770 -15.409 1.00 91.69 138 GLN A O 1
ATOM 1137 N N . LEU A 1 139 ? 4.058 0.448 -14.493 1.00 90.50 139 LEU A N 1
ATOM 1138 C CA . LEU A 1 139 ? 3.726 -0.238 -15.750 1.00 90.50 139 LEU A CA 1
ATOM 1139 C C . LEU A 1 139 ? 2.568 0.431 -16.508 1.00 90.50 139 LEU A C 1
ATOM 1141 O O . LEU A 1 139 ? 2.315 0.115 -17.674 1.00 90.50 139 LEU A O 1
ATOM 1145 N N . GLY A 1 140 ? 1.914 1.421 -15.896 1.00 91.44 140 GLY A N 1
ATOM 1146 C CA . GLY A 1 140 ? 0.959 2.318 -16.542 1.00 91.44 140 GLY A CA 1
ATOM 1147 C C . GLY A 1 140 ? -0.233 2.664 -15.654 1.00 91.44 140 GLY A C 1
ATOM 1148 O O . GLY A 1 140 ? -0.413 2.122 -14.577 1.00 91.44 140 GLY A O 1
ATOM 1149 N N . ASN A 1 141 ? -1.112 3.547 -16.135 1.00 95.00 141 ASN A N 1
ATOM 1150 C CA . ASN A 1 141 ? -2.244 4.025 -15.329 1.00 95.00 141 ASN A CA 1
ATOM 1151 C C . ASN A 1 141 ? -3.246 2.918 -14.950 1.00 95.00 141 ASN A C 1
ATOM 1153 O O . ASN A 1 141 ? -3.891 3.000 -13.913 1.00 95.00 141 ASN A O 1
ATOM 1157 N N . ALA A 1 142 ? -3.425 1.905 -15.802 1.00 95.69 142 ALA A N 1
ATOM 1158 C CA . ALA A 1 142 ? -4.313 0.787 -15.481 1.00 95.69 142 ALA A CA 1
ATOM 1159 C C . ALA A 1 142 ? -3.765 -0.082 -14.335 1.00 95.69 142 ALA A C 1
ATOM 1161 O O . ALA A 1 142 ? -4.565 -0.635 -13.586 1.00 95.69 142 ALA A O 1
ATOM 1162 N N . ASP A 1 143 ? -2.439 -0.163 -14.224 1.00 93.94 143 ASP A N 1
ATOM 1163 C CA . ASP A 1 143 ? -1.701 -0.876 -13.180 1.00 93.94 143 ASP A CA 1
ATOM 1164 C C . ASP A 1 143 ? -1.863 -0.136 -11.853 1.00 93.94 143 ASP A C 1
ATOM 1166 O O . ASP A 1 143 ? -2.620 -0.589 -11.008 1.00 93.94 143 ASP A O 1
ATOM 1170 N N . THR A 1 144 ? -1.435 1.129 -11.800 1.00 96.50 144 THR A N 1
ATOM 1171 C CA . THR A 1 144 ? -1.626 2.031 -10.652 1.00 96.50 144 THR A CA 1
ATOM 1172 C C . THR A 1 144 ? -3.055 2.032 -10.099 1.00 96.50 144 THR A C 1
ATOM 1174 O O . THR A 1 144 ? -3.290 2.011 -8.892 1.00 96.50 144 THR A O 1
ATOM 1177 N N . MET A 1 145 ? -4.072 2.082 -10.968 1.00 98.06 145 MET A N 1
ATOM 1178 C CA . MET A 1 145 ? -5.466 2.069 -10.505 1.00 98.06 145 MET A CA 1
ATOM 1179 C C . MET A 1 145 ? -5.868 0.736 -9.864 1.00 98.06 145 MET A C 1
ATOM 1181 O O . MET A 1 145 ? -6.744 0.715 -8.994 1.00 98.06 145 MET A O 1
ATOM 1185 N N . LYS A 1 146 ? -5.273 -0.366 -10.316 1.00 96.88 146 LYS A N 1
ATOM 1186 C CA . LYS A 1 146 ? -5.455 -1.699 -9.755 1.00 96.88 146 LYS A CA 1
ATOM 1187 C C . LYS A 1 146 ? -4.657 -1.862 -8.462 1.00 96.88 146 LYS A C 1
ATOM 1189 O O . LYS A 1 146 ? -5.230 -2.360 -7.502 1.00 96.88 146 LYS A O 1
ATOM 1194 N N . ASP A 1 147 ? -3.445 -1.339 -8.393 1.00 97.31 147 ASP A N 1
ATOM 1195 C CA . ASP A 1 147 ? -2.583 -1.357 -7.206 1.00 97.31 147 ASP A CA 1
ATOM 1196 C C . ASP A 1 147 ? -3.252 -0.647 -6.033 1.00 97.31 147 ASP A C 1
ATOM 1198 O O . ASP A 1 147 ? -3.414 -1.206 -4.948 1.00 97.31 147 ASP A O 1
ATOM 1202 N N . LEU A 1 148 ? -3.815 0.537 -6.294 1.00 98.44 148 LEU A N 1
ATOM 1203 C CA . LEU A 1 148 ? -4.624 1.268 -5.321 1.00 98.44 148 LEU A CA 1
ATOM 1204 C C . LEU A 1 148 ? -5.879 0.497 -4.889 1.00 98.44 148 LEU A C 1
ATOM 1206 O O . LEU A 1 148 ? -6.298 0.589 -3.733 1.00 98.44 148 LEU A O 1
ATOM 1210 N N . LEU A 1 149 ? -6.522 -0.241 -5.799 1.00 98.50 149 LEU A N 1
ATOM 1211 C CA . LEU A 1 149 ? -7.672 -1.076 -5.450 1.00 98.50 149 LEU A CA 1
ATOM 1212 C C . LEU A 1 149 ? -7.243 -2.250 -4.560 1.00 98.50 149 LEU A C 1
ATOM 1214 O O . LEU A 1 149 ? -7.893 -2.508 -3.544 1.00 98.50 149 LEU A O 1
ATOM 1218 N N . ASP A 1 150 ? -6.161 -2.932 -4.920 1.00 98.50 150 ASP A N 1
ATOM 1219 C CA . ASP A 1 150 ? -5.618 -4.079 -4.199 1.00 98.50 150 ASP A CA 1
ATOM 1220 C C . ASP A 1 150 ? -5.108 -3.661 -2.809 1.00 98.50 150 ASP A C 1
ATOM 1222 O O . ASP A 1 150 ? -5.424 -4.324 -1.817 1.00 98.50 150 ASP A O 1
ATOM 1226 N N . ASP A 1 151 ? -4.479 -2.492 -2.677 1.00 98.62 151 ASP A N 1
ATOM 1227 C CA . ASP A 1 151 ? -4.138 -1.890 -1.385 1.00 98.62 151 ASP A CA 1
ATOM 1228 C C . ASP A 1 151 ? -5.387 -1.710 -0.505 1.00 98.62 151 ASP A C 1
ATOM 1230 O O . ASP A 1 151 ? -5.411 -2.110 0.664 1.00 98.62 151 ASP A O 1
ATOM 1234 N N . LEU A 1 152 ? -6.475 -1.145 -1.044 1.00 98.69 152 LEU A N 1
ATOM 1235 C CA . LEU A 1 152 ? -7.717 -0.943 -0.284 1.00 98.69 152 LEU A CA 1
ATOM 1236 C C . LEU A 1 152 ? -8.362 -2.268 0.139 1.00 98.69 152 LEU A C 1
ATOM 1238 O O . LEU A 1 152 ? -8.837 -2.385 1.276 1.00 98.69 152 LEU A O 1
ATOM 1242 N N . LEU A 1 153 ? -8.368 -3.271 -0.741 1.00 98.62 153 LEU A N 1
ATOM 1243 C CA . LEU A 1 153 ? -8.865 -4.613 -0.432 1.00 98.62 153 LEU A CA 1
ATOM 1244 C C . LEU A 1 153 ? -8.019 -5.283 0.659 1.00 98.62 153 LEU A C 1
ATOM 1246 O O . LEU A 1 153 ? -8.577 -5.838 1.611 1.00 98.62 153 LEU A O 1
ATOM 1250 N N . GLY A 1 154 ? -6.693 -5.157 0.580 1.00 98.19 154 GLY A N 1
ATOM 1251 C CA . GLY A 1 154 ? -5.763 -5.585 1.621 1.00 98.19 154 GLY A CA 1
ATOM 1252 C C . GLY A 1 154 ? -6.037 -4.894 2.958 1.00 98.19 154 GLY A C 1
ATOM 1253 O O . GLY A 1 154 ? -6.127 -5.544 4.001 1.00 98.19 154 GLY A O 1
ATOM 1254 N N . GLY A 1 155 ? -6.276 -3.581 2.936 1.00 97.94 155 GLY A N 1
ATOM 1255 C CA . GLY A 1 155 ? -6.644 -2.802 4.119 1.00 97.94 155 GLY A CA 1
ATOM 1256 C C . GLY A 1 155 ? -7.940 -3.284 4.775 1.00 97.94 155 GLY A C 1
ATOM 1257 O O . GLY A 1 155 ? -8.005 -3.403 6.000 1.00 97.94 155 GLY A O 1
ATOM 1258 N N . LEU A 1 156 ? -8.962 -3.624 3.984 1.00 97.50 156 LEU A N 1
ATOM 1259 C CA . LEU A 1 156 ? -10.219 -4.188 4.493 1.00 97.50 156 LEU A CA 1
ATOM 1260 C C . LEU A 1 156 ? -10.055 -5.595 5.062 1.00 97.50 156 LEU A C 1
ATOM 1262 O O . LEU A 1 156 ? -10.730 -5.931 6.040 1.00 97.50 156 LEU A O 1
ATOM 1266 N N . LEU A 1 157 ? -9.162 -6.404 4.489 1.00 96.75 157 LEU A N 1
ATOM 1267 C CA . LEU A 1 157 ? -8.905 -7.772 4.938 1.00 96.75 157 LEU A CA 1
ATOM 1268 C C . LEU A 1 157 ? -8.466 -7.822 6.409 1.00 96.75 157 LEU A C 1
ATOM 1270 O O . LEU A 1 157 ? -8.784 -8.773 7.125 1.00 96.75 157 LEU A O 1
ATOM 1274 N N . VAL A 1 158 ? -7.843 -6.751 6.904 1.00 95.56 158 VAL A N 1
ATOM 1275 C CA . VAL A 1 158 ? -7.480 -6.588 8.318 1.00 95.56 158 VAL A CA 1
ATOM 1276 C C . VAL A 1 158 ? -8.690 -6.765 9.244 1.00 95.56 158 VAL A C 1
ATOM 1278 O O . VAL A 1 158 ? -8.546 -7.367 10.301 1.00 95.56 158 VAL A O 1
ATOM 1281 N N . LEU A 1 159 ? -9.885 -6.309 8.851 1.00 92.62 159 LEU A N 1
ATOM 1282 C CA . LEU A 1 159 ? -11.113 -6.435 9.657 1.00 92.62 159 LEU A CA 1
ATOM 1283 C C . LEU A 1 159 ? -11.662 -7.867 9.727 1.00 92.62 159 LEU A C 1
ATOM 1285 O O . LEU A 1 159 ? -12.552 -8.150 10.529 1.00 92.62 159 LEU A O 1
ATOM 1289 N N . VAL A 1 160 ? -11.202 -8.743 8.835 1.00 92.12 160 VAL A N 1
ATOM 1290 C CA . VAL A 1 160 ? -11.555 -10.168 8.814 1.00 92.12 160 VAL A CA 1
ATOM 1291 C C . VAL A 1 160 ? -10.540 -10.974 9.625 1.00 92.12 160 VAL A C 1
ATOM 1293 O O . VAL A 1 160 ? -10.909 -11.953 10.279 1.00 92.12 160 VAL A O 1
ATOM 1296 N N . ILE A 1 161 ? -9.271 -10.561 9.579 1.00 90.94 161 ILE A N 1
ATOM 1297 C CA . ILE A 1 161 ? -8.163 -11.221 10.271 1.00 90.94 161 ILE A CA 1
ATOM 1298 C C . ILE A 1 161 ? -8.122 -10.854 11.768 1.00 90.94 161 ILE A C 1
ATOM 1300 O O . ILE A 1 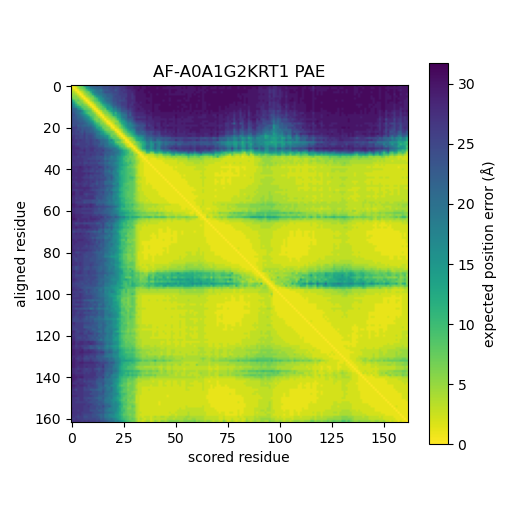161 ? -7.858 -11.751 12.567 1.00 90.94 161 ILE A O 1
ATOM 1304 N N . PHE A 1 162 ? -8.417 -9.597 12.147 1.00 86.94 162 PHE A N 1
ATOM 1305 C CA . PHE A 1 162 ? -8.220 -9.025 13.499 1.00 86.94 162 PHE A CA 1
ATOM 1306 C C . PHE A 1 162 ? -9.438 -8.307 14.109 1.00 86.94 162 PHE A C 1
ATOM 1308 O O . PHE A 1 162 ? -9.410 -8.023 15.340 1.00 86.94 162 PHE A O 1
#

pLDDT: mean 83.72, std 21.3, range [29.11, 98.69]

Organism: NCBI:txid1802272

Secondary structure (DSSP, 8-state):
-----------SSSSSSSSSS----------S----HHHHHHHHHHHHHHHHHHHHTTHHHH-TTSHHHHHHHHHHHHHHHHHHHHHHH-HHHHHHS-HHHHHHHHHHHHHHHHHHHHHHHHHHIIIIIHHHTPPPS---HHHHHHHHHHHHHHHHHHHHH-

Nearest PDB structures (foldseek):
  7oy2-assembly1_C  TM=2.986E-01  e=9.728E+00  Escherichia coli K-12